Protein AF-A0A953VQ08-F1 (afdb_monomer)

Sequence (69 aa):
MADTIKVFDFEYTASGALVVVRREPLCPGCMSDGEVDAQIALLKEDLDAVAVRMKRAIRREENKPLTFQ

Structure (mmCIF, N/CA/C/O backbone):
data_AF-A0A953VQ08-F1
#
_entry.id   AF-A0A953VQ08-F1
#
loop_
_atom_site.group_PDB
_atom_site.id
_atom_site.type_symbol
_atom_site.label_atom_id
_atom_site.label_alt_id
_atom_site.label_comp_id
_atom_site.label_asym_id
_atom_site.label_entity_id
_atom_site.label_seq_id
_atom_site.pdbx_PDB_ins_code
_atom_site.Cartn_x
_atom_site.Cartn_y
_atom_site.Cartn_z
_atom_site.occupancy
_atom_site.B_iso_or_equiv
_atom_site.auth_seq_id
_atom_site.auth_comp_id
_atom_site.auth_asym_id
_atom_site.auth_atom_id
_atom_site.pdbx_PDB_model_num
ATOM 1 N N . MET A 1 1 ? -1.390 18.020 -11.527 1.00 38.91 1 MET A N 1
ATOM 2 C CA . MET A 1 1 ? -1.732 17.301 -10.283 1.00 38.91 1 MET A CA 1
ATOM 3 C C . MET A 1 1 ? -1.776 15.838 -10.672 1.00 38.91 1 MET A C 1
ATOM 5 O O . MET A 1 1 ? -2.545 15.522 -11.566 1.00 38.91 1 MET A O 1
ATOM 9 N N . ALA A 1 2 ? -0.858 15.009 -10.173 1.00 47.19 2 ALA A N 1
ATOM 10 C CA . ALA A 1 2 ? -0.840 13.594 -10.532 1.00 47.19 2 ALA A CA 1
ATOM 11 C C . ALA A 1 2 ? -2.066 12.927 -9.898 1.00 47.19 2 ALA A C 1
ATOM 13 O O . ALA A 1 2 ? -2.218 12.971 -8.678 1.00 47.19 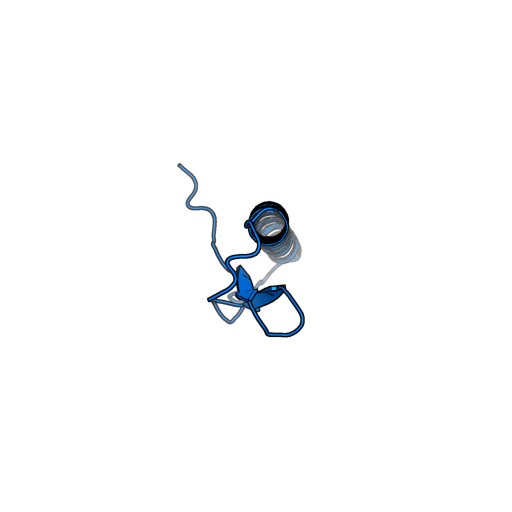2 ALA A O 1
ATOM 14 N N . ASP A 1 3 ? -2.958 12.385 -10.723 1.00 53.59 3 ASP A N 1
ATOM 15 C CA . ASP A 1 3 ? -4.043 11.522 -10.268 1.00 53.59 3 ASP A CA 1
ATOM 16 C C . ASP A 1 3 ? -3.406 10.291 -9.614 1.00 53.59 3 ASP A C 1
ATOM 18 O O . ASP A 1 3 ? -2.874 9.412 -10.292 1.00 53.59 3 ASP A O 1
ATOM 22 N N . THR A 1 4 ? -3.365 10.263 -8.281 1.00 60.84 4 THR A N 1
ATOM 23 C CA . THR A 1 4 ? -2.871 9.106 -7.533 1.00 60.84 4 THR A CA 1
ATOM 24 C C . THR A 1 4 ? -3.798 7.936 -7.836 1.00 60.84 4 THR A C 1
ATOM 26 O O . THR A 1 4 ? -4.991 7.986 -7.524 1.00 60.84 4 THR A O 1
ATOM 29 N N . ILE A 1 5 ? -3.270 6.902 -8.487 1.00 69.69 5 ILE A N 1
ATOM 30 C CA . ILE A 1 5 ? -4.039 5.709 -8.829 1.00 69.69 5 ILE A CA 1
ATOM 31 C C . ILE A 1 5 ? -4.481 5.044 -7.519 1.00 69.69 5 ILE A C 1
ATOM 33 O O . ILE A 1 5 ? -3.643 4.602 -6.746 1.00 69.69 5 ILE A O 1
ATOM 37 N N . LYS A 1 6 ? -5.797 4.978 -7.277 1.00 81.50 6 LYS A N 1
ATOM 38 C CA . LYS A 1 6 ? -6.392 4.316 -6.101 1.00 81.50 6 LYS A CA 1
ATOM 39 C C . LYS A 1 6 ? -6.778 2.887 -6.450 1.00 81.50 6 LYS A C 1
ATOM 41 O O . LYS A 1 6 ? -7.919 2.616 -6.831 1.00 81.50 6 LYS A O 1
ATOM 46 N N . VAL A 1 7 ? -5.804 1.997 -6.383 1.00 87.94 7 VAL A N 1
ATOM 47 C CA . VAL A 1 7 ? -5.956 0.572 -6.671 1.00 87.94 7 VAL A CA 1
ATOM 48 C C . VAL A 1 7 ? -6.429 -0.190 -5.440 1.00 87.94 7 VAL A C 1
ATOM 50 O O . VAL A 1 7 ? -7.222 -1.120 -5.572 1.00 87.94 7 VAL A O 1
ATOM 53 N N . PHE A 1 8 ? -6.007 0.225 -4.251 1.00 92.94 8 PHE A N 1
ATOM 54 C CA . PHE A 1 8 ? -6.332 -0.421 -2.989 1.00 92.94 8 PHE A CA 1
ATOM 55 C C . PHE A 1 8 ? -7.340 0.396 -2.168 1.00 92.94 8 PHE A C 1
ATOM 57 O O . PHE A 1 8 ? -7.460 1.619 -2.274 1.00 92.94 8 PHE A O 1
ATOM 64 N N . ASP A 1 9 ? -8.090 -0.300 -1.320 1.00 92.69 9 ASP A N 1
ATOM 65 C CA . ASP A 1 9 ? -8.877 0.291 -0.237 1.00 92.69 9 ASP A CA 1
ATOM 66 C C . ASP A 1 9 ? -8.811 -0.606 1.000 1.00 92.69 9 ASP A C 1
ATOM 68 O O . ASP A 1 9 ? -8.050 -1.571 1.041 1.00 92.69 9 ASP A O 1
ATOM 72 N N . PHE A 1 10 ? -9.614 -0.304 2.014 1.00 93.31 10 PHE A N 1
ATOM 73 C CA . PHE A 1 10 ? -9.848 -1.224 3.117 1.00 93.31 10 PHE A CA 1
ATOM 74 C C . PHE A 1 10 ? -11.335 -1.308 3.453 1.00 93.31 10 PHE A C 1
ATOM 76 O O . PHE A 1 10 ? -12.078 -0.337 3.303 1.00 93.31 10 PHE A O 1
ATOM 83 N N . GLU A 1 11 ? -11.746 -2.465 3.951 1.00 91.62 11 GLU A N 1
ATOM 84 C CA . GLU A 1 11 ? -13.096 -2.732 4.434 1.00 91.62 11 GLU A CA 1
ATOM 85 C C . GLU A 1 11 ? -13.065 -3.142 5.902 1.00 91.62 11 GLU A C 1
ATOM 87 O O . GLU A 1 11 ? -12.058 -3.641 6.408 1.00 91.62 11 GLU A O 1
ATOM 92 N N . TYR A 1 12 ? -14.184 -2.922 6.590 1.00 86.06 12 TYR A N 1
ATOM 93 C CA . TYR A 1 12 ? -14.383 -3.377 7.958 1.00 86.06 12 TYR A CA 1
ATOM 94 C C . TYR A 1 12 ? -15.126 -4.701 7.985 1.00 86.06 12 TYR A C 1
ATOM 96 O O . TYR A 1 12 ? -16.143 -4.885 7.322 1.00 86.06 12 TYR A O 1
ATOM 104 N N . THR A 1 13 ? -14.647 -5.591 8.837 1.00 81.69 13 THR A N 1
ATOM 105 C CA . THR A 1 13 ? -15.274 -6.866 9.156 1.00 81.69 13 THR A CA 1
ATOM 106 C C . THR A 1 13 ? -15.440 -6.996 10.662 1.00 81.69 13 THR A C 1
ATOM 108 O O . THR A 1 13 ? -14.868 -6.224 11.436 1.00 81.69 13 THR A O 1
ATOM 111 N N . ALA A 1 14 ? -16.176 -8.020 11.093 1.00 75.75 14 ALA A N 1
ATOM 112 C CA . ALA A 1 14 ? -16.293 -8.366 12.508 1.00 75.75 14 ALA A CA 1
ATOM 113 C C . ALA A 1 14 ? -14.931 -8.651 13.177 1.00 75.75 14 ALA A C 1
ATOM 115 O O . ALA A 1 14 ? -14.806 -8.522 14.390 1.00 75.75 14 ALA A O 1
ATOM 116 N N . SER A 1 15 ? -13.906 -9.010 12.397 1.00 79.12 15 SER A N 1
ATOM 117 C CA . SER A 1 15 ? -12.552 -9.306 12.881 1.00 79.12 15 SER A CA 1
ATOM 118 C C . SER A 1 15 ? -11.587 -8.118 12.776 1.00 7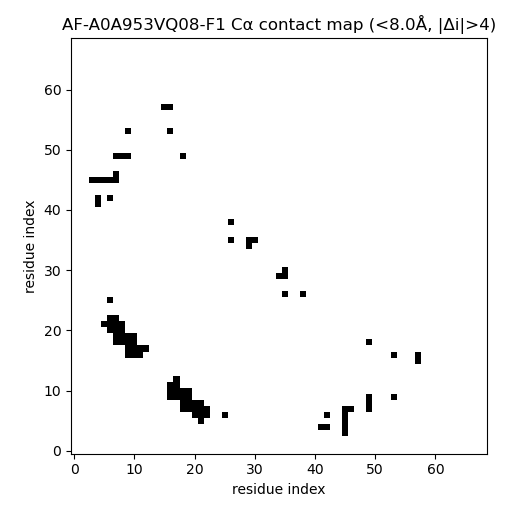9.12 15 SER A C 1
ATOM 120 O O .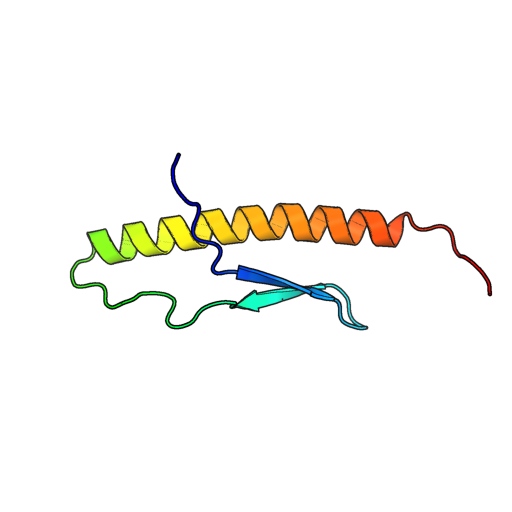 SER A 1 15 ? -10.402 -8.274 13.059 1.00 79.12 15 SER A O 1
ATOM 122 N N . GLY A 1 16 ? -12.070 -6.938 12.376 1.00 82.19 16 GLY A N 1
ATOM 123 C CA . GLY A 1 16 ? -11.258 -5.738 12.172 1.00 82.19 16 GLY A CA 1
ATOM 124 C C . GLY A 1 16 ? -11.243 -5.276 10.717 1.00 82.19 16 GLY A C 1
ATOM 125 O O . GLY A 1 16 ? -12.099 -5.658 9.921 1.00 82.19 16 GLY A O 1
ATOM 126 N N . ALA A 1 17 ? -10.289 -4.418 10.364 1.00 87.88 17 ALA A N 1
ATOM 127 C CA . ALA A 1 17 ? -10.152 -3.929 8.996 1.00 87.88 17 ALA A CA 1
ATOM 128 C C . ALA A 1 17 ? -9.245 -4.848 8.160 1.00 87.88 17 ALA A C 1
ATOM 130 O O . ALA A 1 17 ? -8.251 -5.366 8.671 1.00 87.88 17 ALA A O 1
ATOM 131 N N . LEU A 1 18 ? -9.539 -4.985 6.868 1.00 91.00 18 LEU A N 1
ATOM 132 C CA . LEU A 1 18 ? -8.711 -5.702 5.892 1.00 91.00 18 LEU A CA 1
ATOM 133 C C . LEU A 1 18 ? -8.522 -4.869 4.622 1.00 91.00 18 LEU A C 1
ATOM 135 O O . LEU A 1 18 ? -9.394 -4.081 4.268 1.00 91.00 18 LEU A O 1
ATOM 139 N N . VAL A 1 19 ? -7.383 -5.029 3.948 1.00 92.88 19 VAL A N 1
ATOM 140 C CA . VAL A 1 19 ? -7.091 -4.348 2.675 1.00 92.88 19 VAL A CA 1
ATOM 141 C C . VAL A 1 19 ? -7.772 -5.093 1.526 1.00 92.88 19 VAL A C 1
ATOM 143 O O . VAL A 1 19 ? -7.728 -6.321 1.479 1.00 92.88 19 VAL A O 1
ATOM 146 N N . VAL A 1 20 ? -8.367 -4.352 0.592 1.00 92.88 20 VAL A N 1
ATOM 147 C CA . VAL A 1 20 ? -9.038 -4.877 -0.606 1.00 92.88 20 VAL A CA 1
ATOM 148 C C . VAL A 1 20 ? -8.467 -4.263 -1.881 1.00 92.88 20 VAL A C 1
ATOM 150 O O . VAL A 1 20 ? -7.951 -3.143 -1.876 1.00 92.88 20 VAL A O 1
ATOM 153 N N . VAL A 1 21 ? -8.595 -4.986 -2.994 1.00 92.50 21 VAL A N 1
ATOM 154 C CA . VAL A 1 21 ? -8.257 -4.499 -4.337 1.00 92.50 21 VAL A CA 1
ATOM 155 C C . VAL A 1 21 ? -9.521 -3.956 -4.999 1.00 92.50 21 VAL A C 1
ATOM 157 O O . VAL A 1 21 ? -10.520 -4.657 -5.114 1.00 92.50 21 VAL A O 1
ATOM 160 N N . ARG A 1 22 ? -9.486 -2.700 -5.449 1.00 86.69 22 ARG A N 1
ATOM 161 C CA . ARG A 1 22 ? -10.608 -2.034 -6.133 1.00 86.69 22 ARG A CA 1
ATOM 162 C C . ARG A 1 22 ? -10.599 -2.223 -7.641 1.00 86.69 22 ARG A C 1
ATOM 164 O O . ARG A 1 22 ? -11.631 -2.038 -8.283 1.00 86.69 22 ARG A O 1
ATOM 171 N N . ARG A 1 23 ? -9.422 -2.468 -8.215 1.00 77.94 23 ARG A N 1
ATOM 172 C CA . ARG A 1 23 ? -9.224 -2.519 -9.661 1.00 77.94 23 ARG A CA 1
ATOM 173 C C . ARG A 1 23 ? -8.262 -3.634 -10.028 1.00 77.94 23 ARG A C 1
ATOM 175 O O . ARG A 1 23 ? -7.116 -3.632 -9.595 1.00 77.94 23 ARG A O 1
ATOM 182 N N . GLU A 1 24 ? -8.729 -4.515 -10.901 1.00 80.31 24 GLU A N 1
ATOM 183 C CA . GLU A 1 24 ? -7.920 -5.535 -11.558 1.00 80.31 24 GLU A CA 1
ATOM 184 C C . GLU A 1 24 ? -7.963 -5.331 -13.083 1.00 80.31 24 GLU A C 1
ATOM 186 O O . GLU A 1 24 ? -8.970 -4.834 -13.601 1.00 80.31 24 GLU A O 1
ATOM 191 N N . PRO A 1 25 ? -6.892 -5.688 -13.819 1.00 77.38 25 PRO A N 1
ATOM 192 C CA . PRO A 1 25 ? -5.594 -6.179 -13.332 1.00 77.38 25 PRO A CA 1
ATOM 193 C C . PRO A 1 25 ? -4.698 -5.063 -12.745 1.00 77.38 25 PRO A C 1
ATOM 195 O O . PRO A 1 25 ? -4.779 -3.908 -13.161 1.00 77.38 25 PRO A O 1
ATOM 198 N N . LEU A 1 26 ? -3.826 -5.412 -11.784 1.00 79.62 26 LEU A N 1
ATOM 199 C CA . LEU A 1 26 ? -2.939 -4.469 -11.069 1.00 79.62 26 LEU A CA 1
ATOM 200 C C . LEU A 1 26 ? -1.802 -3.888 -11.937 1.00 79.62 26 LEU A C 1
ATOM 202 O O . LEU A 1 26 ? -1.366 -2.764 -11.693 1.00 79.62 26 LEU A O 1
ATOM 206 N N . CYS A 1 27 ? -1.325 -4.635 -12.941 1.00 78.81 27 CYS A N 1
ATOM 207 C CA . CYS A 1 27 ? -0.480 -4.130 -14.033 1.00 78.81 27 CYS A CA 1
ATOM 208 C C . CYS A 1 27 ? -1.243 -4.338 -15.359 1.00 78.81 27 CYS A C 1
ATOM 210 O O . CYS A 1 27 ? -1.714 -5.449 -15.612 1.00 78.81 27 CYS A O 1
ATOM 212 N N . PRO A 1 28 ? -1.359 -3.312 -16.223 1.00 74.38 28 PRO A N 1
ATOM 213 C CA . PRO A 1 28 ? -2.076 -3.402 -17.500 1.00 74.38 28 PRO A CA 1
ATOM 214 C C . PRO A 1 28 ? -1.314 -4.145 -18.618 1.00 74.38 28 PRO A C 1
ATOM 216 O O . PRO A 1 28 ? -1.812 -4.214 -19.737 1.00 74.38 28 PRO A O 1
ATOM 219 N N . GLY A 1 29 ? -0.136 -4.708 -18.331 1.00 82.00 29 GLY A N 1
ATOM 220 C CA . GLY A 1 29 ? 0.751 -5.347 -19.307 1.00 82.00 29 GLY A CA 1
ATOM 221 C C . GLY A 1 29 ? 2.069 -4.590 -19.407 1.00 82.00 29 GLY A C 1
ATOM 222 O O . GLY A 1 29 ? 2.208 -3.671 -20.205 1.00 82.00 29 GLY A O 1
ATOM 223 N N . CYS A 1 30 ? 3.012 -4.963 -18.550 1.00 90.19 30 CYS A N 1
ATOM 224 C CA . CYS A 1 30 ? 4.332 -4.359 -18.448 1.00 90.19 30 CYS A CA 1
ATOM 225 C C . CYS A 1 30 ? 5.253 -5.046 -19.489 1.00 90.19 30 CYS A C 1
ATOM 227 O O . CYS A 1 30 ? 5.300 -6.276 -19.528 1.00 90.19 30 CYS A O 1
ATOM 229 N N . MET A 1 31 ? 5.942 -4.288 -20.349 1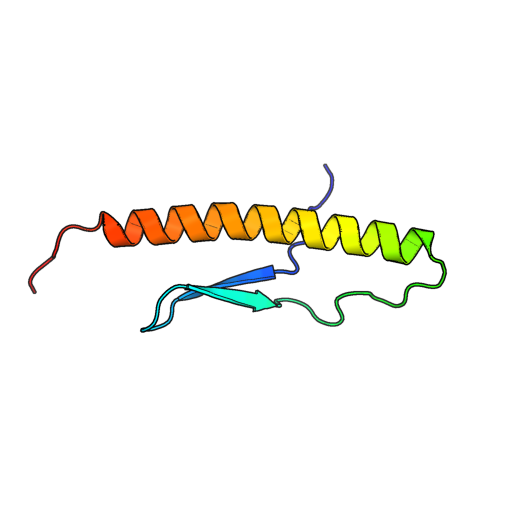.00 94.38 31 MET A N 1
ATOM 230 C CA . MET A 1 31 ? 6.773 -4.795 -21.462 1.00 94.38 31 MET A CA 1
ATOM 231 C C . MET A 1 31 ? 8.280 -4.629 -21.214 1.00 94.38 31 MET A C 1
ATOM 233 O O . MET A 1 31 ? 9.099 -5.083 -22.013 1.00 94.38 31 MET A O 1
ATOM 237 N N . SER A 1 32 ? 8.656 -3.977 -20.114 1.00 95.25 32 SER A N 1
ATOM 238 C CA . SER A 1 32 ? 10.043 -3.788 -19.693 1.00 95.25 32 SER A CA 1
ATOM 239 C C . SER A 1 32 ? 10.178 -3.796 -18.172 1.00 95.25 32 SER A C 1
ATOM 241 O O . SER A 1 32 ? 9.225 -3.487 -17.454 1.00 95.25 32 SER A O 1
ATOM 243 N N . ASP A 1 33 ? 11.385 -4.082 -17.682 1.00 95.38 33 ASP A N 1
ATOM 244 C CA . ASP A 1 33 ? 11.694 -4.066 -16.247 1.00 95.38 33 ASP A CA 1
ATOM 245 C C . ASP A 1 33 ? 11.408 -2.691 -15.622 1.00 95.38 33 ASP A C 1
ATOM 247 O O . ASP A 1 33 ? 10.822 -2.601 -14.547 1.00 95.38 33 ASP A O 1
ATOM 251 N N . GLY A 1 34 ? 11.717 -1.603 -16.339 1.00 95.25 34 GLY A N 1
ATOM 252 C CA . GLY A 1 34 ? 11.441 -0.244 -15.866 1.00 95.25 34 GLY A CA 1
ATOM 253 C C . GLY A 1 34 ? 9.947 0.056 -15.702 1.00 95.25 34 GLY A C 1
ATOM 254 O O . GLY A 1 34 ? 9.559 0.762 -14.773 1.00 95.25 34 GLY A O 1
ATOM 255 N N . GLU A 1 35 ? 9.091 -0.500 -16.564 1.00 92.06 35 GLU A N 1
ATOM 256 C CA . GLU A 1 35 ? 7.634 -0.385 -16.416 1.00 92.06 35 GLU A CA 1
ATOM 257 C C . GLU A 1 35 ? 7.117 -1.211 -15.236 1.00 92.06 35 GLU A C 1
ATOM 259 O O . GLU A 1 35 ? 6.220 -0.760 -14.521 1.00 92.06 35 GLU A O 1
ATOM 264 N N . VAL A 1 36 ? 7.699 -2.393 -14.998 1.00 91.50 36 VAL A N 1
ATOM 265 C CA . VAL A 1 36 ? 7.393 -3.209 -13.815 1.00 91.50 36 VAL A CA 1
ATOM 266 C C . VAL A 1 36 ? 7.744 -2.439 -12.543 1.00 91.50 36 VAL A C 1
ATOM 268 O O . VAL A 1 36 ? 6.895 -2.299 -11.660 1.00 91.50 36 VAL A O 1
ATOM 271 N N . ASP A 1 37 ? 8.951 -1.881 -12.467 1.00 94.50 37 ASP A N 1
ATOM 272 C CA . ASP A 1 37 ? 9.417 -1.126 -11.305 1.00 94.50 37 ASP A CA 1
ATOM 273 C C . ASP A 1 37 ? 8.558 0.115 -11.045 1.00 94.50 37 ASP A C 1
ATOM 275 O O . ASP A 1 37 ? 8.142 0.355 -9.907 1.00 94.50 37 ASP A O 1
ATOM 279 N N . ALA A 1 38 ? 8.230 0.873 -12.095 1.00 90.69 38 ALA A N 1
ATOM 280 C CA . ALA A 1 38 ? 7.370 2.047 -11.986 1.00 90.69 38 ALA A CA 1
ATOM 281 C C . ALA A 1 38 ? 5.960 1.680 -11.494 1.00 90.69 38 ALA A C 1
ATOM 283 O O . ALA A 1 38 ? 5.430 2.332 -10.591 1.00 90.69 38 ALA A 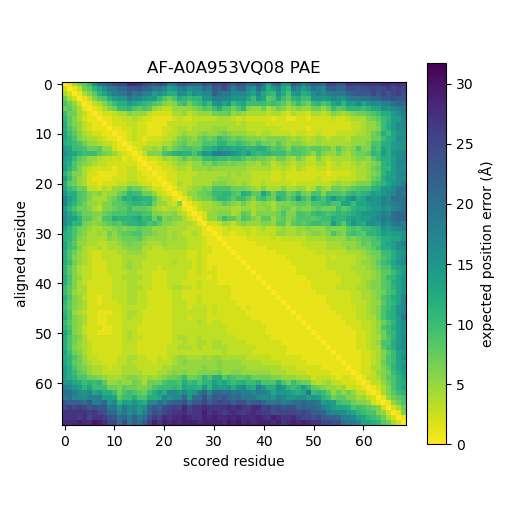O 1
ATOM 284 N N . GLN A 1 39 ? 5.362 0.611 -12.031 1.00 90.50 39 GLN A N 1
ATOM 285 C CA . GLN A 1 39 ? 4.032 0.169 -11.614 1.00 90.50 39 GLN A CA 1
ATOM 286 C C . GLN A 1 39 ? 4.033 -0.327 -10.164 1.00 90.50 39 GLN A C 1
ATOM 288 O O . GLN A 1 39 ? 3.132 0.007 -9.394 1.00 90.50 39 GLN A O 1
ATOM 293 N N . ILE A 1 40 ? 5.054 -1.083 -9.755 1.00 91.19 40 ILE A N 1
ATOM 294 C CA . ILE A 1 40 ? 5.195 -1.545 -8.369 1.00 91.19 40 ILE A CA 1
ATOM 295 C C . ILE A 1 40 ? 5.395 -0.363 -7.415 1.00 91.19 40 ILE A C 1
ATOM 297 O O . ILE A 1 40 ? 4.826 -0.373 -6.323 1.00 91.19 40 ILE A O 1
ATOM 301 N N . ALA A 1 41 ? 6.173 0.652 -7.799 1.00 92.56 41 ALA A N 1
ATOM 302 C CA . ALA A 1 41 ? 6.356 1.853 -6.987 1.00 92.56 41 ALA A CA 1
ATOM 303 C C . ALA A 1 41 ? 5.019 2.573 -6.743 1.00 92.56 41 ALA A C 1
ATOM 305 O O . ALA A 1 41 ? 4.688 2.859 -5.593 1.00 92.56 41 ALA A O 1
ATOM 306 N N . LEU A 1 42 ? 4.203 2.752 -7.787 1.00 90.19 42 LEU A N 1
ATOM 307 C CA . LEU A 1 42 ? 2.867 3.347 -7.667 1.00 90.19 42 LEU A CA 1
ATOM 308 C C . LEU A 1 42 ? 1.944 2.533 -6.748 1.00 90.19 42 LEU A C 1
ATOM 310 O O . LEU A 1 42 ? 1.253 3.095 -5.899 1.00 90.19 42 LEU A O 1
ATOM 314 N N . LEU A 1 43 ? 1.949 1.203 -6.881 1.00 91.12 43 LEU A N 1
ATOM 315 C CA . LEU A 1 43 ? 1.145 0.320 -6.030 1.00 91.12 43 LEU A CA 1
ATOM 316 C C . LEU A 1 43 ? 1.578 0.384 -4.555 1.00 91.12 43 LEU A C 1
ATOM 318 O O . LEU A 1 43 ? 0.729 0.331 -3.667 1.00 91.12 43 LEU A O 1
ATOM 322 N N . LYS A 1 44 ? 2.883 0.519 -4.281 1.00 93.31 44 LYS A N 1
ATOM 323 C CA . LYS A 1 44 ? 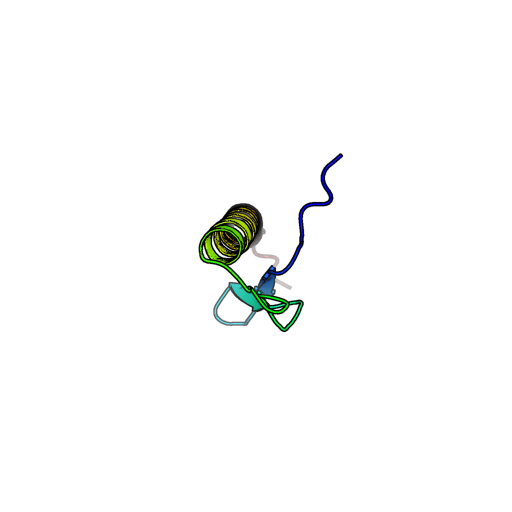3.408 0.695 -2.916 1.00 93.31 44 LYS A CA 1
ATOM 324 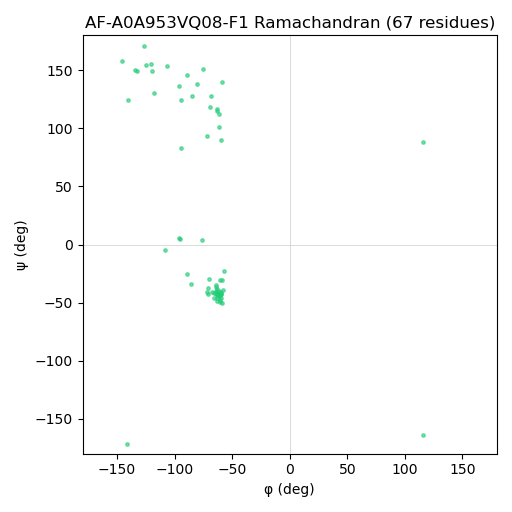C C . LYS A 1 44 ? 2.960 2.018 -2.304 1.00 93.31 44 LYS A C 1
ATOM 326 O O . LYS A 1 44 ? 2.488 2.018 -1.171 1.00 93.31 44 LYS A O 1
ATOM 331 N N . GLU A 1 45 ? 3.056 3.114 -3.053 1.00 93.44 45 GLU A N 1
ATOM 332 C CA . GLU A 1 45 ? 2.604 4.430 -2.586 1.00 93.44 45 GLU A CA 1
ATOM 333 C C . GLU A 1 45 ? 1.108 4.432 -2.236 1.00 93.44 45 GLU A C 1
ATOM 335 O O . GLU A 1 45 ? 0.703 4.986 -1.209 1.00 93.44 45 GLU A O 1
ATOM 340 N N . ASP A 1 46 ? 0.279 3.765 -3.044 1.00 92.12 46 ASP A N 1
ATOM 341 C CA . ASP A 1 46 ? -1.151 3.632 -2.761 1.00 92.12 46 ASP A CA 1
ATOM 342 C C . ASP A 1 46 ? -1.420 2.754 -1.522 1.00 92.12 46 ASP A C 1
ATOM 344 O O . ASP A 1 46 ? -2.229 3.119 -0.663 1.00 92.12 46 ASP A O 1
ATOM 348 N N . LEU A 1 47 ? -0.684 1.648 -1.344 1.00 93.19 47 LEU A N 1
ATOM 349 C CA . LEU A 1 47 ? -0.763 0.832 -0.124 1.00 93.19 47 LEU A CA 1
ATOM 350 C C . LEU A 1 47 ? -0.357 1.609 1.132 1.00 93.19 47 LEU A C 1
ATOM 352 O O . LEU A 1 47 ? -1.021 1.482 2.164 1.00 93.19 47 LEU A O 1
ATOM 356 N N . ASP A 1 48 ? 0.681 2.441 1.062 1.00 95.25 48 ASP A N 1
ATOM 357 C CA . ASP A 1 48 ? 1.091 3.293 2.180 1.00 95.25 48 ASP A CA 1
ATOM 358 C C . ASP A 1 48 ? -0.008 4.305 2.538 1.00 95.25 48 ASP A C 1
ATOM 360 O O . ASP A 1 48 ? -0.328 4.511 3.719 1.00 95.25 48 ASP A O 1
ATOM 364 N N . ALA A 1 49 ? -0.666 4.886 1.530 1.00 93.12 49 ALA A N 1
ATOM 365 C CA . ALA A 1 49 ? -1.814 5.762 1.737 1.00 93.12 49 ALA A CA 1
ATOM 366 C C . ALA A 1 49 ? -2.999 5.021 2.387 1.00 93.12 49 ALA A C 1
ATOM 368 O O . ALA A 1 49 ? -3.620 5.540 3.328 1.00 93.12 49 ALA A O 1
ATOM 369 N N . VAL A 1 50 ? -3.300 3.796 1.944 1.00 93.88 50 VAL A N 1
ATOM 370 C CA . VAL A 1 50 ? -4.323 2.933 2.556 1.00 93.88 50 VAL A CA 1
ATOM 371 C C . VAL A 1 50 ? -3.957 2.588 3.996 1.00 93.88 50 VAL A C 1
ATOM 373 O O . VAL A 1 50 ? -4.809 2.716 4.874 1.00 93.88 50 VAL A O 1
ATOM 376 N N . ALA A 1 51 ? -2.698 2.260 4.287 1.00 94.25 51 ALA A N 1
ATOM 377 C CA . ALA A 1 51 ? -2.243 1.948 5.638 1.00 94.25 51 ALA A CA 1
ATOM 378 C C . ALA A 1 51 ? -2.466 3.122 6.605 1.00 94.25 51 ALA A C 1
ATOM 380 O O . ALA A 1 51 ? -2.934 2.926 7.731 1.00 94.25 51 ALA A O 1
ATOM 381 N N . VAL A 1 52 ? -2.185 4.358 6.177 1.00 94.50 52 VAL A N 1
ATOM 382 C CA . VAL A 1 52 ? -2.460 5.561 6.982 1.00 94.50 52 VAL A CA 1
ATOM 383 C C . VAL A 1 52 ? -3.958 5.723 7.235 1.00 94.50 52 VAL A C 1
ATOM 385 O O . VAL A 1 52 ? -4.365 5.987 8.372 1.00 94.50 52 VAL A O 1
ATOM 388 N N . ARG A 1 53 ? -4.791 5.563 6.199 1.00 92.31 53 ARG A N 1
ATOM 389 C CA . ARG A 1 53 ? -6.252 5.684 6.316 1.00 92.31 53 ARG A CA 1
ATOM 390 C C . ARG A 1 53 ? -6.826 4.614 7.243 1.00 92.31 53 ARG A C 1
ATOM 392 O O . ARG A 1 53 ? -7.553 4.960 8.169 1.00 92.31 53 ARG A O 1
ATOM 399 N N . MET A 1 54 ? -6.437 3.360 7.052 1.00 91.88 54 MET A N 1
ATOM 400 C CA . MET A 1 54 ? -6.876 2.208 7.836 1.00 91.88 54 MET A CA 1
ATOM 401 C C . MET A 1 54 ? -6.491 2.354 9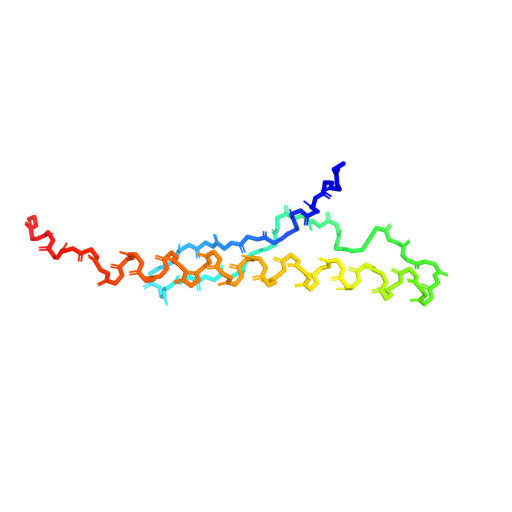.314 1.00 91.88 54 MET A C 1
ATOM 403 O O . MET A 1 54 ? -7.348 2.239 10.184 1.00 91.88 54 MET A O 1
ATOM 407 N N . LYS A 1 55 ? -5.239 2.727 9.624 1.00 92.25 55 LYS A N 1
ATOM 408 C CA . LYS A 1 55 ? -4.797 2.992 11.009 1.00 92.25 55 LYS A CA 1
ATOM 409 C C . LYS A 1 55 ? -5.594 4.118 11.668 1.00 92.25 55 LYS A C 1
ATOM 411 O O . LYS A 1 55 ? -5.969 4.011 12.832 1.00 92.25 55 LYS A O 1
ATOM 416 N N . ARG A 1 56 ? -5.856 5.213 10.942 1.00 89.44 56 ARG A N 1
ATOM 417 C CA . ARG A 1 56 ? -6.694 6.316 11.447 1.00 89.44 56 ARG A CA 1
ATOM 418 C C . ARG A 1 56 ? -8.123 5.860 11.706 1.00 89.44 56 ARG A C 1
ATOM 420 O O . ARG A 1 56 ? -8.727 6.307 12.675 1.00 89.44 56 ARG A O 1
ATOM 427 N N . ALA A 1 57 ? -8.650 5.009 10.841 1.00 85.56 57 ALA A N 1
ATOM 428 C CA . ALA A 1 57 ? -10.007 4.516 10.931 1.00 85.56 57 ALA A CA 1
ATOM 429 C C . ALA A 1 57 ? -10.159 3.544 12.123 1.00 85.56 57 ALA A C 1
ATOM 431 O O . ALA A 1 57 ? -11.078 3.714 12.919 1.00 85.56 57 ALA A O 1
ATOM 432 N N . ILE A 1 58 ? -9.205 2.631 12.343 1.00 87.19 58 ILE A N 1
ATOM 433 C CA . ILE A 1 58 ? -9.154 1.766 13.540 1.00 87.19 58 ILE A CA 1
ATOM 434 C C . ILE A 1 58 ? -9.088 2.603 14.823 1.00 87.19 58 ILE A C 1
ATOM 436 O O . ILE A 1 58 ? -9.928 2.439 15.700 1.00 87.19 58 ILE A O 1
ATOM 440 N N . ARG A 1 59 ? -8.171 3.579 14.903 1.00 87.31 59 ARG A N 1
ATOM 441 C CA . ARG A 1 59 ? -8.059 4.464 16.079 1.00 87.31 59 ARG A CA 1
ATOM 442 C C . ARG A 1 59 ? -9.343 5.239 16.375 1.00 87.31 59 ARG A C 1
ATOM 444 O O . ARG A 1 59 ? -9.586 5.608 17.519 1.00 87.31 59 ARG A O 1
ATOM 451 N N . ARG A 1 60 ? -10.142 5.565 15.354 1.00 81.31 60 ARG A N 1
ATOM 452 C CA . ARG A 1 60 ? -11.441 6.226 15.550 1.00 81.31 60 ARG A CA 1
ATOM 453 C C . ARG A 1 60 ? -12.471 5.274 16.141 1.00 81.31 60 ARG A C 1
ATOM 455 O O . ARG A 1 60 ? -13.209 5.705 17.014 1.00 81.31 60 ARG A O 1
ATOM 462 N N . GLU A 1 61 ? -12.506 4.022 15.692 1.00 76.31 61 GLU A N 1
ATOM 463 C CA . GLU A 1 61 ? -13.376 2.992 16.274 1.00 76.31 61 GLU A CA 1
ATOM 464 C C . GLU A 1 61 ? -12.996 2.688 17.729 1.00 76.31 61 GLU A C 1
ATOM 466 O O . GLU A 1 61 ? -13.875 2.654 18.582 1.00 76.31 61 GLU A O 1
ATOM 471 N N . GLU A 1 62 ? -11.701 2.579 18.046 1.00 74.56 62 GLU A N 1
ATOM 472 C CA . GLU A 1 62 ? -11.216 2.370 19.424 1.00 74.56 62 GLU A CA 1
ATOM 473 C C . GLU A 1 62 ? -11.608 3.504 20.385 1.00 74.56 62 GLU A C 1
ATOM 475 O O . GLU A 1 62 ? -11.792 3.275 21.577 1.00 74.56 62 GLU A O 1
ATOM 480 N N . ASN A 1 63 ? -11.737 4.731 19.874 1.00 69.19 63 ASN A N 1
ATOM 481 C CA . ASN A 1 63 ? -12.093 5.912 20.662 1.00 69.19 63 ASN A CA 1
ATOM 482 C C . ASN A 1 63 ? -13.595 6.233 20.640 1.00 69.19 63 ASN A C 1
ATOM 484 O O . ASN A 1 63 ? -13.996 7.269 21.180 1.00 69.19 63 ASN A O 1
ATOM 488 N N . LYS A 1 64 ? -14.442 5.399 20.018 1.00 67.69 64 LYS A N 1
ATOM 489 C CA . LYS A 1 64 ? -15.890 5.586 20.139 1.00 67.69 64 LYS A CA 1
ATOM 490 C C . LYS A 1 64 ? -16.306 5.267 21.578 1.00 67.69 64 LYS A C 1
ATOM 492 O O . LYS A 1 64 ? -15.979 4.189 22.075 1.00 67.69 64 LYS A O 1
ATOM 497 N N . PRO A 1 65 ? -17.029 6.171 22.263 1.00 56.75 65 PRO A N 1
ATOM 498 C CA . PRO A 1 65 ? -17.590 5.849 23.564 1.00 56.75 65 PRO A CA 1
ATOM 499 C C . PRO A 1 65 ? -18.518 4.641 23.416 1.00 56.75 65 PRO A C 1
ATOM 501 O O . PRO A 1 65 ? -19.257 4.550 22.435 1.00 56.75 65 PRO A O 1
ATOM 504 N N . LEU A 1 66 ? -18.475 3.726 24.388 1.00 60.31 66 LEU A N 1
ATOM 505 C CA . LEU A 1 66 ? -19.420 2.617 24.506 1.00 60.31 66 LEU A CA 1
ATOM 506 C C . LEU A 1 66 ? -20.831 3.202 24.653 1.00 60.31 66 LEU A C 1
ATOM 508 O O . LEU A 1 66 ? -21.286 3.488 25.759 1.00 60.31 66 LEU A O 1
ATOM 512 N N . THR A 1 67 ? -21.524 3.424 23.541 1.00 55.94 67 THR A N 1
ATOM 513 C CA . THR A 1 67 ? -22.964 3.660 23.558 1.00 55.94 67 THR A CA 1
ATOM 514 C C . THR A 1 67 ? -23.621 2.329 23.881 1.00 55.94 67 THR A C 1
ATOM 516 O O . THR A 1 67 ? -23.838 1.508 22.993 1.00 55.94 67 THR A O 1
ATOM 519 N N . PHE A 1 68 ? -23.884 2.103 25.169 1.00 47.97 68 PHE A N 1
ATOM 520 C CA . PHE A 1 68 ? -24.892 1.145 25.600 1.00 47.97 68 PHE A CA 1
ATOM 521 C C . PHE A 1 68 ? -26.230 1.630 25.038 1.00 47.97 68 PHE A C 1
ATOM 523 O O . PHE A 1 68 ? -26.696 2.712 25.402 1.00 47.97 68 PHE A O 1
ATOM 530 N N . GLN A 1 69 ? -26.779 0.868 24.096 1.00 41.53 69 GLN A N 1
ATOM 531 C CA . GLN A 1 69 ? -28.158 0.998 23.643 1.00 41.53 69 GLN A CA 1
ATOM 532 C C . GLN A 1 69 ? -29.002 -0.072 24.327 1.00 41.53 69 GLN A C 1
ATOM 534 O O . GLN A 1 69 ? -28.482 -1.202 24.481 1.00 41.53 69 GLN A O 1
#

Foldseek 3Di:
DDPLDQQK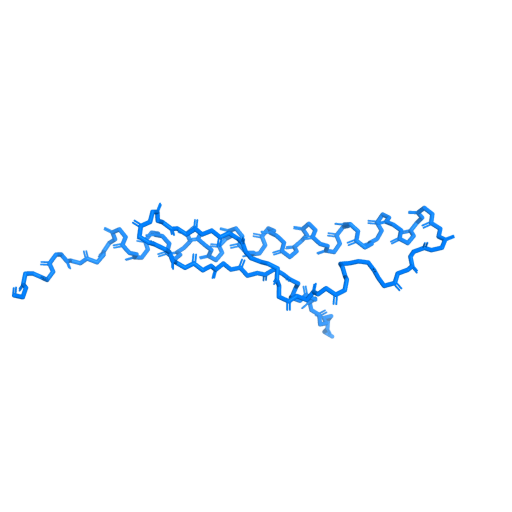AWDADPVAIDIDGPDPPLQPDQPDPVSVVVSVVSVVVNVVVRVVVRVVVRVVVVPDPPPPD

Solvent-accessible surface area (backbone atoms only — not comparable to full-atom values): 4418 Å² total; per-residue (Å²): 132,83,80,77,69,75,41,55,42,70,49,81,51,101,92,44,76,47,78,43,78,74,50,82,71,88,66,95,74,69,90,46,71,69,50,46,52,52,52,51,52,51,53,49,55,33,48,52,54,38,50,55,51,51,53,54,51,50,56,50,62,72,66,52,76,87,77,84,124

Secondary structure (DSSP, 8-state):
-------EEEEEETTEEEEEE-SS-SSS---SHHHHHHHHHHHHHHHHHHHHHHHHHHHHHHTS-----

Radius of gyration: 16.18 Å; Cα contacts (8 Å, |Δi|>4): 47; chains: 1; bounding box: 40×27×47 Å

pLDDT: mean 82.68, std 14.19, range [38.91, 95.38]

Mean predicted aligned error: 7.27 Å